Protein AF-A0A3R7SSQ8-F1 (afdb_monomer_lite)

pLDDT: mean 75.63, std 22.55, range [30.69, 97.75]

Secondary structure (DSSP, 8-state):
--PPPP-SS----TTTT-HHHHSS-TTS----SS--SSPPPHHHHHHHHHHHHT------PPPTTHHHHHHHHHHHHH-----HHHHHH-TT-HHHHHHHHHHHHHTTT----S--S----------

Structure (mmCIF, N/CA/C/O backbone):
data_AF-A0A3R7SSQ8-F1
#
_entry.id   AF-A0A3R7SSQ8-F1
#
loop_
_atom_site.group_PDB
_atom_site.id
_atom_site.type_symbol
_atom_site.label_atom_id
_atom_site.label_alt_id
_atom_site.label_comp_id
_atom_site.label_asym_id
_atom_site.label_entity_id
_atom_site.label_seq_id
_atom_site.pdbx_PDB_ins_code
_atom_site.Cartn_x
_atom_site.Cartn_y
_atom_site.Cartn_z
_atom_site.occupancy
_atom_site.B_iso_or_equiv
_atom_site.auth_seq_id
_atom_site.auth_comp_id
_atom_site.auth_asym_id
_atom_site.auth_atom_id
_atom_site.pdbx_PDB_model_num
ATOM 1 N N . MET A 1 1 ? -8.468 -19.232 4.818 1.00 41.66 1 MET A N 1
ATOM 2 C CA . MET A 1 1 ? -7.180 -19.838 4.415 1.00 41.66 1 MET A CA 1
ATOM 3 C C . MET A 1 1 ? -6.253 -18.708 4.002 1.00 41.66 1 MET A C 1
ATOM 5 O O . MET A 1 1 ? -6.623 -17.964 3.106 1.00 41.66 1 MET A O 1
ATOM 9 N N . SER A 1 2 ? -5.125 -18.509 4.691 1.00 54.25 2 SER A N 1
ATOM 10 C CA . SER A 1 2 ? -4.137 -17.501 4.279 1.00 54.25 2 SER A CA 1
ATOM 11 C C . SER A 1 2 ? -3.424 -18.030 3.042 1.00 54.25 2 SER A C 1
ATOM 13 O O . SER A 1 2 ? -2.690 -19.008 3.149 1.00 54.25 2 SER A O 1
ATOM 15 N N . GLN A 1 3 ? -3.670 -17.435 1.877 1.00 67.19 3 GLN A N 1
ATOM 16 C CA . GLN A 1 3 ? -2.853 -17.729 0.704 1.00 67.19 3 GLN A CA 1
ATOM 17 C C . GLN A 1 3 ? -1.447 -17.167 0.933 1.00 67.19 3 GLN A C 1
ATOM 19 O O . GLN A 1 3 ? -1.296 -16.036 1.399 1.00 67.19 3 GLN A O 1
ATOM 24 N N . THR A 1 4 ? -0.425 -17.972 0.660 1.00 76.50 4 THR A N 1
ATOM 25 C CA . THR A 1 4 ? 0.968 -17.521 0.689 1.00 76.50 4 THR A CA 1
ATOM 26 C C . THR A 1 4 ? 1.177 -16.530 -0.458 1.00 76.50 4 THR A C 1
ATOM 28 O O . THR A 1 4 ? 0.820 -16.868 -1.587 1.00 76.50 4 THR A O 1
ATOM 31 N N . PRO A 1 5 ? 1.720 -15.325 -0.211 1.00 78.56 5 PRO A N 1
ATOM 32 C CA . PRO A 1 5 ? 2.030 -14.398 -1.291 1.00 78.56 5 PRO A CA 1
ATOM 33 C C . PRO A 1 5 ? 3.132 -14.973 -2.187 1.00 78.56 5 PRO A C 1
ATOM 35 O O . PRO A 1 5 ? 4.117 -15.514 -1.681 1.00 78.56 5 PRO A O 1
ATOM 38 N N . ASP A 1 6 ? 2.970 -14.837 -3.501 1.00 84.50 6 ASP A N 1
ATOM 39 C CA . ASP A 1 6 ? 4.006 -15.180 -4.473 1.00 84.50 6 ASP A CA 1
ATOM 40 C C . ASP A 1 6 ? 4.889 -13.958 -4.753 1.00 84.50 6 ASP A C 1
ATOM 42 O O . ASP A 1 6 ? 4.414 -12.924 -5.226 1.00 84.50 6 ASP A O 1
ATOM 46 N N . PHE A 1 7 ? 6.176 -14.089 -4.435 1.00 89.31 7 PHE A N 1
ATOM 47 C CA . PHE A 1 7 ? 7.213 -13.084 -4.679 1.00 89.31 7 PHE A CA 1
ATOM 48 C C . PHE A 1 7 ? 8.228 -13.533 -5.744 1.00 89.31 7 PHE A C 1
ATOM 50 O O . PHE A 1 7 ? 9.201 -12.826 -5.995 1.00 89.31 7 PHE A O 1
ATOM 57 N N . GLY A 1 8 ? 8.064 -14.732 -6.315 1.00 89.12 8 GLY A N 1
ATOM 58 C CA . GLY A 1 8 ? 9.007 -15.319 -7.268 1.00 89.12 8 GLY A CA 1
ATOM 59 C C . GLY A 1 8 ? 8.693 -14.988 -8.723 1.00 89.12 8 GLY A C 1
ATOM 60 O O . GLY A 1 8 ? 9.590 -15.047 -9.561 1.00 89.12 8 GLY A O 1
ATOM 61 N N . GLU A 1 9 ? 7.444 -14.641 -9.029 1.00 89.00 9 GLU A N 1
ATOM 62 C CA . GLU A 1 9 ? 7.020 -14.285 -10.380 1.00 89.00 9 GLU A CA 1
ATOM 63 C C . GLU A 1 9 ? 7.367 -12.819 -10.709 1.00 89.00 9 GLU A C 1
ATOM 65 O O . GLU A 1 9 ? 6.851 -11.905 -10.057 1.00 89.00 9 GLU A O 1
ATOM 70 N N . PRO A 1 10 ? 8.204 -12.559 -11.733 1.00 88.88 10 PRO A N 1
ATOM 71 C CA . PRO A 1 10 ? 8.453 -11.202 -12.198 1.00 88.88 10 PRO A CA 1
ATOM 72 C C . PRO A 1 10 ? 7.186 -10.581 -12.792 1.00 88.88 10 PRO A C 1
ATOM 74 O O . PRO A 1 10 ? 6.508 -11.195 -13.615 1.00 88.88 10 PRO A O 1
ATOM 77 N N . VAL A 1 11 ? 6.902 -9.332 -12.425 1.00 91.25 11 VAL A N 1
ATOM 78 C CA . VAL A 1 11 ? 5.792 -8.556 -12.987 1.00 91.25 11 VAL A CA 1
ATOM 79 C C . VAL A 1 11 ? 6.352 -7.504 -13.939 1.00 91.25 11 VAL A C 1
ATOM 81 O O . VAL A 1 11 ? 7.098 -6.623 -13.515 1.00 91.25 11 VAL A O 1
ATOM 84 N N . ASP A 1 12 ? 5.977 -7.575 -15.219 1.00 90.31 12 ASP A N 1
ATOM 85 C CA . ASP A 1 12 ? 6.288 -6.506 -16.170 1.00 90.31 12 ASP A CA 1
ATOM 86 C C . ASP A 1 12 ? 5.429 -5.269 -15.866 1.00 90.31 12 ASP A C 1
ATOM 88 O O . ASP A 1 12 ? 4.201 -5.341 -15.776 1.00 90.31 12 ASP A O 1
ATOM 92 N N . ARG A 1 13 ? 6.097 -4.131 -15.674 1.00 92.12 13 ARG A N 1
ATOM 93 C CA . ARG A 1 13 ? 5.492 -2.835 -15.342 1.00 92.12 13 ARG A CA 1
ATOM 94 C C . ARG A 1 13 ? 5.764 -1.773 -16.415 1.00 92.12 13 ARG A C 1
ATOM 96 O O . ARG A 1 13 ? 5.462 -0.595 -16.205 1.00 92.12 13 ARG A O 1
ATOM 103 N N . HIS A 1 14 ? 6.318 -2.152 -17.567 1.00 89.00 14 HIS A N 1
ATOM 104 C CA . HIS A 1 14 ? 6.475 -1.239 -18.694 1.00 89.00 14 HIS A CA 1
ATOM 105 C C . HIS A 1 14 ? 5.111 -0.878 -19.301 1.00 89.00 14 HIS A C 1
ATOM 107 O O . HIS A 1 14 ? 4.208 -1.702 -19.409 1.00 89.00 14 HIS A O 1
ATOM 113 N N . GLY A 1 15 ? 4.934 0.391 -19.678 1.00 86.50 15 GLY A N 1
ATOM 114 C CA . GLY A 1 15 ? 3.686 0.863 -20.292 1.00 86.50 15 GLY A CA 1
ATOM 115 C C . GLY A 1 15 ? 2.494 1.005 -19.332 1.00 86.50 15 GLY A C 1
ATOM 116 O O . GLY A 1 15 ? 1.450 1.495 -19.746 1.00 86.50 15 GLY A O 1
ATOM 117 N N . THR A 1 16 ? 2.638 0.685 -18.040 1.00 89.31 16 THR A N 1
ATOM 118 C CA . THR A 1 16 ? 1.554 0.808 -17.042 1.00 89.31 16 THR A CA 1
ATOM 119 C C . THR A 1 16 ? 1.423 2.217 -16.444 1.00 89.31 16 THR A C 1
ATOM 121 O O . THR A 1 16 ? 0.769 2.397 -15.420 1.00 89.31 16 THR A O 1
ATOM 124 N N . GLY A 1 17 ? 2.126 3.210 -16.996 1.00 89.62 17 GLY A N 1
ATOM 125 C CA . GLY A 1 17 ? 2.263 4.539 -16.383 1.00 89.62 17 GLY A CA 1
ATOM 126 C C . GLY A 1 17 ? 3.208 4.602 -15.169 1.00 89.62 17 GLY A C 1
ATOM 127 O O . GLY A 1 17 ? 3.249 5.622 -14.491 1.00 89.62 17 GLY A O 1
ATOM 128 N N . SER A 1 18 ? 3.990 3.551 -14.889 1.00 91.56 18 SER A N 1
ATOM 129 C CA . SER A 1 18 ? 4.925 3.514 -13.754 1.00 91.56 18 SER A CA 1
ATOM 130 C C . SER A 1 18 ? 6.102 4.483 -13.922 1.00 91.56 18 SER A C 1
ATOM 132 O O . SER A 1 18 ? 6.942 4.300 -14.803 1.00 91.56 18 SER A O 1
ATOM 134 N N . SER A 1 19 ? 6.235 5.476 -13.034 1.00 92.62 19 SER A N 1
ATOM 135 C CA . SER A 1 19 ? 7.392 6.386 -13.037 1.00 92.62 19 SER A CA 1
ATOM 136 C C . SER A 1 19 ? 8.715 5.639 -12.873 1.00 92.62 19 SER A C 1
ATOM 138 O O . SER A 1 19 ? 9.683 5.970 -13.555 1.00 92.62 19 SER A O 1
ATOM 140 N N . LYS A 1 20 ? 8.745 4.599 -12.027 1.00 92.81 20 LYS A N 1
ATOM 141 C CA . LYS A 1 20 ? 9.931 3.768 -11.778 1.00 92.81 20 LYS A CA 1
ATOM 142 C C . LYS A 1 20 ? 10.478 3.149 -13.066 1.00 92.81 20 LYS A C 1
ATOM 144 O O . LYS A 1 20 ? 11.683 3.227 -13.295 1.00 92.81 20 LYS A O 1
ATOM 149 N N . PHE A 1 21 ? 9.597 2.604 -13.910 1.00 92.00 21 PHE A N 1
ATOM 150 C CA . PHE A 1 21 ? 9.960 1.881 -15.138 1.00 92.00 21 PHE A CA 1
ATOM 151 C C . PHE A 1 21 ? 10.010 2.765 -16.391 1.00 92.00 21 PHE A C 1
ATOM 153 O O . PHE A 1 21 ? 10.665 2.393 -17.359 1.00 92.00 21 PHE A O 1
ATOM 160 N N . ASN A 1 22 ? 9.353 3.931 -16.385 1.00 90.44 22 ASN A N 1
ATOM 161 C CA . ASN A 1 22 ? 9.242 4.790 -17.570 1.00 90.44 22 ASN A CA 1
ATOM 162 C C . ASN A 1 22 ? 10.256 5.947 -17.611 1.00 90.44 22 ASN A C 1
ATOM 164 O O . ASN A 1 22 ? 10.351 6.621 -18.634 1.00 90.44 22 ASN A O 1
ATOM 168 N N . LYS A 1 23 ? 10.992 6.226 -16.523 1.00 89.19 23 LYS A N 1
ATOM 169 C CA . LYS A 1 23 ? 11.930 7.366 -16.469 1.00 89.19 23 LYS A CA 1
ATOM 170 C C . LYS A 1 23 ? 13.179 7.170 -17.334 1.00 89.19 23 LYS A C 1
ATOM 172 O O . LYS A 1 23 ? 13.680 8.137 -17.902 1.00 89.19 23 LYS A O 1
ATOM 177 N N . TYR A 1 24 ? 13.694 5.947 -17.402 1.00 90.75 24 TYR A N 1
ATOM 178 C CA . TYR A 1 24 ? 14.940 5.621 -18.096 1.00 90.75 24 TYR A CA 1
ATOM 179 C C . TYR A 1 24 ? 14.691 4.614 -19.227 1.00 90.75 24 TYR A C 1
ATOM 181 O O . TYR A 1 24 ? 13.669 3.925 -19.210 1.00 90.75 24 TYR A O 1
ATOM 189 N N . PRO A 1 25 ? 15.602 4.510 -20.215 1.00 89.88 25 PRO A N 1
ATOM 190 C CA . PRO A 1 25 ? 15.509 3.497 -21.264 1.00 89.88 25 PRO A CA 1
ATOM 191 C C . PRO A 1 25 ? 15.424 2.077 -20.692 1.00 89.88 25 PRO A C 1
ATOM 193 O O . PRO A 1 25 ? 15.969 1.804 -19.625 1.00 89.88 25 PRO A O 1
ATOM 196 N N . SER A 1 26 ? 14.824 1.148 -21.440 1.00 86.12 26 SER A N 1
ATOM 197 C CA . SER A 1 26 ? 14.625 -0.252 -21.020 1.00 86.12 26 SER A CA 1
ATOM 198 C C . SER A 1 26 ? 15.917 -1.040 -20.766 1.00 86.12 26 SER A C 1
ATOM 200 O O . SER A 1 26 ? 15.872 -2.144 -20.234 1.00 86.12 26 SER A O 1
ATOM 202 N N . SER A 1 27 ? 17.076 -0.491 -21.139 1.00 90.62 27 SER A N 1
ATOM 203 C CA . SER A 1 27 ? 18.389 -1.042 -20.795 1.00 90.62 27 SER A CA 1
ATOM 204 C C . SER A 1 27 ? 18.787 -0.806 -19.333 1.00 90.62 27 SER A C 1
ATOM 206 O O . SER A 1 27 ? 19.757 -1.401 -18.868 1.00 90.62 27 SER A O 1
ATOM 208 N N . VAL A 1 28 ? 18.076 0.064 -18.610 1.00 92.44 28 VAL A N 1
ATOM 209 C CA . VAL A 1 28 ? 18.334 0.393 -17.205 1.00 92.44 28 VAL A CA 1
ATOM 210 C C . VAL A 1 28 ? 17.429 -0.437 -16.302 1.00 92.44 28 VAL A C 1
ATOM 212 O O . VAL A 1 28 ? 16.215 -0.456 -16.480 1.00 92.44 28 VAL A O 1
ATOM 215 N N . ILE A 1 29 ? 18.013 -1.072 -15.283 1.00 92.00 29 ILE A N 1
ATOM 216 C CA . ILE A 1 29 ? 17.255 -1.775 -14.241 1.00 92.00 29 ILE A CA 1
ATOM 217 C C . ILE A 1 29 ? 16.756 -0.741 -13.214 1.00 92.00 29 ILE A C 1
ATOM 219 O O . ILE A 1 29 ? 17.578 -0.070 -12.581 1.00 92.00 29 ILE A O 1
ATOM 223 N N . PRO A 1 30 ? 15.435 -0.577 -13.021 1.00 90.69 30 PRO A N 1
ATOM 224 C CA . PRO A 1 30 ? 14.907 0.502 -12.199 1.00 90.69 30 PRO A CA 1
ATOM 225 C C . PRO A 1 30 ? 14.852 0.124 -10.710 1.00 90.69 30 PRO A C 1
ATOM 227 O O . PRO A 1 30 ? 13.945 -0.568 -10.263 1.00 90.69 30 PRO A O 1
ATOM 230 N N . LEU A 1 31 ? 15.804 0.633 -9.920 1.00 92.50 31 LEU A N 1
ATOM 231 C CA . LEU A 1 31 ? 15.952 0.327 -8.482 1.00 92.50 31 LEU A CA 1
ATOM 232 C C . LEU A 1 31 ? 15.834 1.563 -7.563 1.00 92.50 31 LEU A C 1
ATOM 234 O O . LEU A 1 31 ? 16.316 1.545 -6.436 1.00 92.50 31 LEU A O 1
ATOM 238 N N . TRP A 1 32 ? 15.251 2.662 -8.053 1.00 90.50 32 TRP A N 1
ATOM 239 C CA . TRP A 1 32 ? 15.394 3.993 -7.438 1.00 90.50 32 TRP A CA 1
ATOM 240 C C . TRP A 1 32 ? 14.138 4.532 -6.735 1.00 90.50 32 TRP A C 1
ATOM 242 O O . TRP A 1 32 ? 14.257 5.380 -5.855 1.00 90.50 32 TRP A O 1
ATOM 252 N N . VAL A 1 33 ? 12.940 4.064 -7.100 1.00 93.44 33 VAL A N 1
ATOM 253 C CA . VAL A 1 33 ? 11.695 4.437 -6.404 1.00 93.44 33 VAL A CA 1
ATOM 254 C C . VAL A 1 33 ? 11.411 3.417 -5.312 1.00 93.44 33 VAL A C 1
ATOM 256 O O . VAL A 1 33 ? 11.465 2.215 -5.571 1.00 93.44 33 VAL A O 1
ATOM 259 N N . ALA A 1 34 ? 11.045 3.894 -4.120 1.00 92.25 34 ALA A N 1
ATOM 260 C CA . ALA A 1 34 ? 10.611 3.075 -2.989 1.00 92.25 34 ALA A CA 1
ATOM 261 C C . ALA A 1 34 ? 9.175 2.526 -3.166 1.00 92.25 34 ALA A C 1
ATOM 263 O O . ALA A 1 34 ? 8.325 2.674 -2.292 1.00 92.25 34 ALA A O 1
ATOM 264 N N . ASP A 1 35 ? 8.906 1.899 -4.311 1.00 91.25 35 ASP A N 1
ATOM 265 C CA . ASP A 1 35 ? 7.748 1.034 -4.540 1.00 91.25 35 ASP A CA 1
ATOM 266 C C . ASP A 1 35 ? 8.216 -0.417 -4.777 1.00 91.25 35 ASP A C 1
ATOM 268 O O . ASP A 1 35 ? 9.417 -0.693 -4.885 1.00 91.25 35 ASP A O 1
ATOM 272 N N . MET A 1 36 ? 7.278 -1.363 -4.832 1.00 92.06 36 MET A N 1
ATOM 273 C CA . MET A 1 36 ? 7.583 -2.792 -4.959 1.00 92.06 36 MET A CA 1
ATOM 274 C C . MET A 1 36 ? 7.202 -3.346 -6.334 1.00 92.06 36 MET A C 1
ATOM 276 O O . MET A 1 36 ? 6.220 -2.916 -6.936 1.00 92.06 36 MET A O 1
ATOM 280 N N . ASP A 1 37 ? 7.940 -4.364 -6.786 1.00 92.62 37 ASP A N 1
ATOM 281 C CA . ASP A 1 37 ? 7.707 -5.073 -8.055 1.00 92.62 37 ASP A CA 1
ATOM 282 C C . ASP A 1 37 ? 6.989 -6.414 -7.835 1.00 92.62 37 ASP A C 1
ATOM 284 O O . ASP A 1 37 ? 7.292 -7.421 -8.467 1.00 92.62 37 ASP A O 1
ATOM 288 N N . PHE A 1 38 ? 6.030 -6.416 -6.907 1.00 92.50 38 PHE A N 1
ATOM 289 C CA . PHE A 1 38 ? 5.218 -7.575 -6.542 1.00 92.50 38 PHE A CA 1
ATOM 290 C C . PHE A 1 38 ? 3.735 -7.260 -6.699 1.00 92.50 38 PHE A C 1
ATOM 292 O O . PHE A 1 38 ? 3.311 -6.105 -6.599 1.00 92.50 38 PHE A O 1
ATOM 299 N N . ARG A 1 39 ? 2.923 -8.302 -6.894 1.00 91.44 39 ARG A N 1
ATOM 300 C CA . ARG A 1 39 ? 1.467 -8.150 -6.853 1.00 91.44 39 ARG A CA 1
ATOM 301 C C . ARG A 1 39 ? 1.017 -7.748 -5.448 1.00 91.44 39 ARG A C 1
ATOM 303 O O . ARG A 1 39 ? 1.582 -8.184 -4.445 1.00 91.44 39 A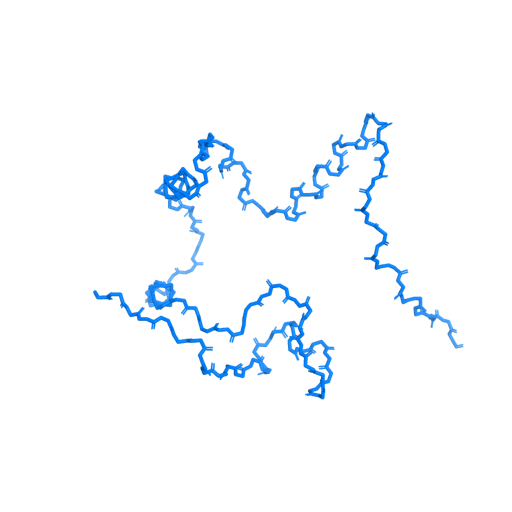RG A O 1
ATOM 310 N N . ILE A 1 40 ? -0.030 -6.928 -5.383 1.00 91.81 40 ILE A N 1
ATOM 311 C CA . ILE A 1 40 ? -0.679 -6.572 -4.118 1.00 91.81 40 ILE A CA 1
ATOM 312 C C . ILE A 1 40 ? -1.265 -7.815 -3.438 1.00 91.81 40 ILE A C 1
ATOM 314 O O . ILE A 1 40 ? -1.561 -8.820 -4.086 1.00 91.81 40 ILE A O 1
ATOM 318 N N . ALA A 1 41 ? -1.469 -7.745 -2.123 1.00 91.19 41 ALA A N 1
ATOM 319 C CA . ALA A 1 41 ? -2.051 -8.857 -1.382 1.00 91.19 41 ALA A CA 1
ATOM 320 C C . ALA A 1 41 ? -3.476 -9.180 -1.894 1.00 91.19 41 ALA A C 1
ATOM 322 O O . ALA A 1 41 ? -4.259 -8.246 -2.095 1.00 91.19 41 ALA A O 1
ATOM 323 N N . PRO A 1 42 ? -3.863 -10.467 -2.032 1.00 91.69 42 PRO A N 1
ATOM 324 C CA . PRO A 1 42 ? -5.182 -10.849 -2.547 1.00 91.69 42 PRO A CA 1
ATOM 325 C C . PRO A 1 42 ? -6.380 -10.182 -1.847 1.00 91.69 42 PRO A C 1
ATOM 327 O O . PRO A 1 42 ? -7.298 -9.765 -2.549 1.00 91.69 42 PRO A O 1
ATOM 330 N N . PRO A 1 43 ? -6.386 -9.984 -0.508 1.00 92.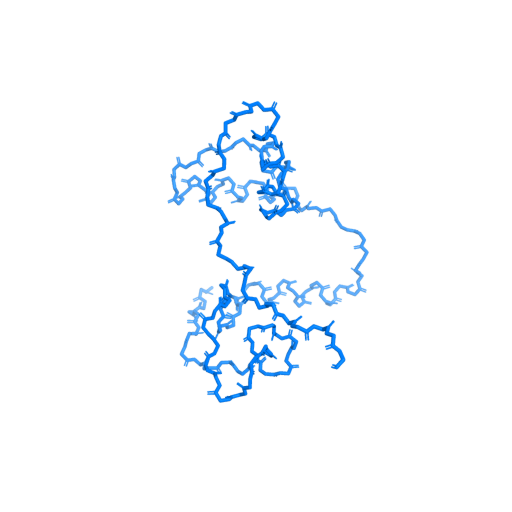12 43 PRO A N 1
ATOM 331 C CA . PRO A 1 43 ? -7.475 -9.259 0.151 1.00 92.12 43 PRO A CA 1
ATOM 332 C C . PRO A 1 43 ? -7.617 -7.805 -0.319 1.00 92.12 43 PRO A C 1
ATOM 334 O O . PRO A 1 43 ? -8.728 -7.299 -0.404 1.00 92.12 43 PRO A O 1
ATOM 337 N N . ILE A 1 44 ? -6.504 -7.141 -0.655 1.00 93.00 44 ILE A N 1
ATOM 338 C CA . ILE A 1 44 ? -6.516 -5.766 -1.172 1.00 93.00 44 ILE A CA 1
ATOM 339 C C . ILE A 1 44 ? -7.075 -5.761 -2.596 1.00 93.00 44 ILE A C 1
ATOM 341 O O . ILE A 1 44 ? -7.931 -4.942 -2.911 1.00 93.00 44 ILE A O 1
ATOM 345 N N . ALA A 1 45 ? -6.631 -6.700 -3.440 1.00 92.94 45 ALA A N 1
ATOM 346 C CA . ALA A 1 45 ? -7.149 -6.838 -4.801 1.00 92.94 45 ALA A CA 1
ATOM 347 C C . ALA A 1 45 ? -8.667 -7.064 -4.808 1.00 92.94 45 ALA A C 1
ATOM 349 O O . ALA A 1 45 ? -9.372 -6.407 -5.568 1.00 92.94 45 ALA A O 1
ATOM 350 N N . GLN A 1 46 ? -9.170 -7.933 -3.925 1.00 94.44 46 GLN A N 1
ATOM 351 C CA . GLN A 1 46 ? -10.601 -8.212 -3.821 1.00 94.44 46 GLN A CA 1
ATOM 352 C C . GLN A 1 46 ? -11.409 -6.955 -3.481 1.00 94.44 46 GLN A C 1
ATOM 354 O O . GLN A 1 46 ? -12.352 -6.638 -4.191 1.00 94.44 46 GLN A O 1
ATOM 359 N N . VAL A 1 47 ? -11.001 -6.196 -2.459 1.00 94.31 47 VAL A N 1
ATOM 360 C CA . VAL A 1 47 ? -11.712 -4.968 -2.061 1.00 94.31 47 VAL A CA 1
ATOM 361 C C . VAL A 1 47 ? -11.708 -3.923 -3.183 1.00 94.31 47 VAL A C 1
ATOM 363 O O . VAL A 1 47 ? -12.696 -3.216 -3.376 1.00 94.31 47 VAL A O 1
ATOM 366 N N . LEU A 1 48 ? -10.619 -3.830 -3.955 1.00 95.19 48 LEU A N 1
ATOM 367 C CA . LEU A 1 48 ? -10.565 -2.947 -5.122 1.00 95.19 48 LEU A CA 1
ATOM 368 C C . LEU A 1 48 ? -11.521 -3.404 -6.231 1.00 95.19 48 LEU A C 1
ATOM 370 O O . LEU A 1 48 ? -12.196 -2.560 -6.816 1.00 95.19 48 LEU A O 1
ATOM 374 N N . HIS A 1 49 ? -11.612 -4.710 -6.497 1.00 97.19 49 HIS A N 1
ATOM 375 C CA . HIS A 1 49 ? -12.589 -5.257 -7.440 1.00 97.19 49 HIS A CA 1
ATOM 376 C C . HIS A 1 49 ? -14.024 -4.985 -6.985 1.00 97.19 49 HIS A C 1
ATOM 378 O O . HIS A 1 49 ? -14.791 -4.413 -7.753 1.00 97.19 49 HIS A O 1
ATOM 384 N N . ASP A 1 50 ? -14.347 -5.260 -5.721 1.00 95.75 50 ASP A N 1
ATOM 385 C CA . ASP A 1 50 ? -15.673 -4.992 -5.155 1.00 95.75 50 ASP A CA 1
ATOM 386 C C . ASP A 1 50 ? -16.039 -3.500 -5.272 1.00 95.75 50 ASP A C 1
ATOM 388 O O . ASP A 1 50 ? -17.179 -3.135 -5.574 1.00 95.75 50 ASP A O 1
ATOM 392 N N . ARG A 1 51 ? -15.057 -2.604 -5.080 1.00 93.06 51 ARG A N 1
ATOM 393 C CA . ARG A 1 51 ? -15.251 -1.159 -5.249 1.00 93.06 51 ARG A CA 1
ATOM 394 C C . ARG A 1 51 ? -15.483 -0.766 -6.707 1.00 93.06 51 ARG A C 1
ATOM 396 O O . ARG A 1 51 ? -16.266 0.151 -6.950 1.00 93.06 51 ARG A O 1
ATOM 403 N N . VAL A 1 52 ? -14.819 -1.423 -7.656 1.00 96.19 52 VAL A N 1
ATOM 404 C CA . VAL A 1 52 ? -15.066 -1.214 -9.089 1.00 96.19 52 VAL A CA 1
ATOM 405 C C . VAL A 1 52 ? -16.470 -1.685 -9.462 1.00 96.19 52 VAL A C 1
ATOM 407 O O . VAL A 1 52 ? -17.208 -0.938 -10.105 1.00 96.19 52 VAL A O 1
ATOM 410 N N . ASP A 1 53 ? -16.861 -2.865 -8.988 1.00 97.44 53 ASP A N 1
ATOM 411 C CA . ASP A 1 53 ? -18.164 -3.477 -9.258 1.00 97.44 53 ASP A CA 1
ATOM 412 C C . ASP A 1 53 ? -19.329 -2.660 -8.682 1.00 97.44 53 ASP A C 1
ATOM 414 O O . ASP A 1 53 ? -20.421 -2.641 -9.249 1.00 97.44 53 ASP A O 1
ATOM 418 N N . HIS A 1 54 ? -19.096 -1.916 -7.596 1.00 96.38 54 HIS A N 1
ATOM 419 C CA . HIS A 1 54 ? -20.076 -0.979 -7.047 1.00 96.38 54 HIS A CA 1
ATOM 420 C C . HIS A 1 54 ? -20.49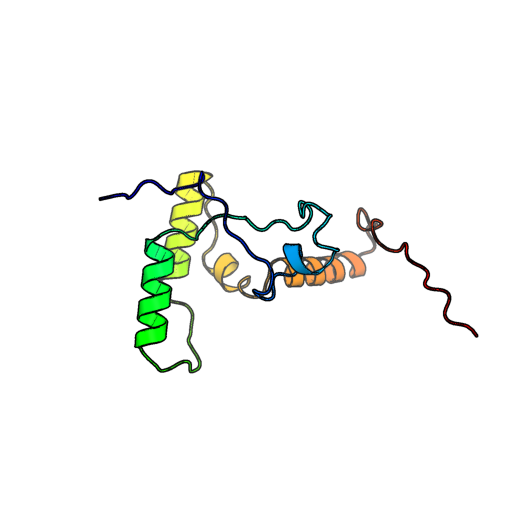8 0.119 -8.048 1.00 96.38 54 HIS A C 1
ATOM 422 O O . HIS A 1 54 ? -21.616 0.626 -7.967 1.00 96.38 54 HIS A O 1
ATOM 428 N N . GLY A 1 55 ? -19.625 0.518 -8.982 1.00 94.69 55 GLY A N 1
ATOM 429 C CA . GLY A 1 55 ? -19.963 1.407 -10.103 1.00 94.69 55 GLY A CA 1
ATOM 430 C C . GLY A 1 55 ? -20.208 2.889 -9.770 1.00 94.69 55 GLY A C 1
ATOM 431 O O . GLY A 1 55 ? -20.432 3.682 -10.685 1.00 94.69 55 GLY A O 1
ATOM 432 N N . VAL A 1 56 ? -20.141 3.295 -8.495 1.00 94.38 56 VAL A N 1
ATOM 433 C CA . VAL A 1 56 ? -20.302 4.693 -8.047 1.00 94.38 56 VAL A CA 1
ATOM 434 C C . VAL A 1 56 ? -19.042 5.181 -7.328 1.00 94.38 56 VAL A C 1
ATOM 436 O O . VAL A 1 56 ? -18.715 4.723 -6.234 1.00 94.38 56 VAL A O 1
ATOM 439 N N . PHE A 1 57 ? -18.364 6.170 -7.916 1.00 92.31 57 PHE A N 1
ATOM 440 C CA . PHE A 1 57 ? -17.080 6.714 -7.440 1.00 92.31 57 PHE A CA 1
ATOM 441 C C . PHE A 1 57 ? -17.183 8.168 -6.951 1.00 92.31 57 PHE A C 1
ATOM 443 O O . PHE A 1 57 ? -16.283 8.973 -7.176 1.00 92.31 57 PHE A O 1
ATOM 450 N N . GLY A 1 58 ? -18.309 8.524 -6.327 1.00 90.12 58 GLY A N 1
ATOM 451 C CA . GLY A 1 58 ? -18.502 9.844 -5.721 1.00 90.12 58 GLY A CA 1
ATOM 452 C C . GLY A 1 58 ? -17.620 10.083 -4.489 1.00 90.12 58 GLY A C 1
ATOM 453 O O . GLY A 1 58 ? -16.820 9.228 -4.105 1.00 90.12 58 GLY A O 1
ATOM 454 N N . TYR A 1 59 ? -17.801 11.245 -3.858 1.00 88.19 59 TYR A N 1
ATOM 455 C CA . TYR A 1 59 ? -17.135 11.591 -2.601 1.00 88.19 59 TYR A CA 1
ATOM 456 C C . TYR A 1 59 ? -17.409 10.532 -1.528 1.00 88.19 59 TYR A C 1
ATOM 458 O O . TYR A 1 59 ? -18.553 10.114 -1.345 1.00 88.19 59 TYR A O 1
ATOM 466 N N . GLY A 1 60 ? -16.352 10.094 -0.851 1.00 80.38 60 GLY A N 1
ATOM 467 C CA . GLY A 1 60 ? -16.422 9.138 0.243 1.00 80.38 60 GLY A CA 1
ATOM 468 C C . GLY A 1 60 ? -15.607 9.639 1.422 1.00 80.38 60 GLY A C 1
ATOM 469 O O . GLY A 1 60 ? -14.534 10.212 1.231 1.00 80.38 60 GLY A O 1
ATOM 470 N N . ASP A 1 61 ? -16.132 9.402 2.616 1.00 83.38 61 ASP A N 1
ATOM 471 C CA . ASP A 1 61 ? -15.431 9.654 3.866 1.00 83.38 61 ASP A CA 1
ATOM 472 C C . ASP A 1 61 ? -14.614 8.415 4.275 1.00 83.38 61 ASP A C 1
ATOM 474 O O . ASP A 1 61 ? -14.918 7.295 3.839 1.00 83.38 61 ASP A O 1
ATOM 478 N N . PRO A 1 62 ? -13.556 8.581 5.088 1.00 79.12 62 PRO A N 1
ATOM 479 C CA . PRO A 1 62 ? -12.844 7.456 5.678 1.00 79.12 62 PRO A CA 1
ATOM 480 C C . PRO A 1 62 ? -13.795 6.554 6.471 1.00 79.12 62 PRO A C 1
ATOM 482 O O . PRO A 1 62 ? -14.734 7.033 7.100 1.00 79.12 62 PRO A O 1
ATOM 485 N N . ALA A 1 63 ? -13.529 5.248 6.478 1.00 83.00 63 ALA A N 1
ATOM 486 C CA . ALA A 1 63 ? -14.266 4.336 7.345 1.00 83.00 63 ALA A CA 1
ATOM 487 C C . ALA A 1 63 ? -13.978 4.666 8.817 1.00 83.00 63 ALA A C 1
ATOM 489 O O . ALA A 1 63 ? -12.812 4.806 9.191 1.00 83.00 63 ALA A O 1
ATOM 490 N N . ASP A 1 64 ? -15.019 4.720 9.650 1.00 79.06 64 ASP A N 1
ATOM 491 C CA . ASP A 1 64 ? -14.893 5.034 11.082 1.00 79.06 64 ASP A CA 1
ATOM 492 C C . ASP A 1 64 ? -13.901 4.098 11.799 1.00 79.06 64 ASP A C 1
ATOM 494 O O . ASP A 1 64 ? -13.113 4.525 12.639 1.00 79.06 64 ASP A O 1
ATOM 498 N N . GLU A 1 65 ? -13.875 2.827 11.392 1.00 89.94 65 GLU A N 1
ATOM 499 C CA . GLU A 1 65 ? -13.037 1.762 11.963 1.00 89.94 65 GLU A CA 1
ATOM 500 C C . GLU A 1 65 ? -11.542 1.892 11.620 1.00 89.94 65 GLU A C 1
ATOM 502 O O . GLU A 1 65 ? -10.698 1.183 12.174 1.00 89.94 65 GLU A O 1
ATOM 507 N N . LEU A 1 66 ? -11.178 2.765 10.677 1.00 89.12 66 LEU A N 1
ATOM 508 C CA . LEU A 1 66 ? -9.810 2.855 10.173 1.00 89.12 66 LEU A CA 1
ATOM 509 C C . LEU A 1 66 ? -8.818 3.296 11.262 1.00 89.12 66 LEU A C 1
ATOM 511 O O . LEU A 1 66 ? -7.698 2.781 11.317 1.00 89.12 66 LEU A O 1
ATOM 515 N N . VAL A 1 67 ? -9.237 4.209 12.142 1.00 90.38 67 VAL A N 1
ATOM 516 C CA . VAL A 1 67 ? -8.416 4.687 13.266 1.00 90.38 67 VAL A CA 1
ATOM 517 C C . VAL A 1 67 ? -8.112 3.541 14.230 1.00 90.38 67 VAL A C 1
ATOM 519 O O . VAL A 1 67 ? -6.945 3.306 14.557 1.00 90.38 67 VAL A O 1
ATOM 522 N N . ASP A 1 68 ? -9.130 2.759 14.590 1.00 92.88 68 ASP A N 1
ATOM 523 C CA . ASP A 1 68 ? -8.998 1.621 15.503 1.00 92.88 68 ASP A CA 1
ATOM 524 C C . ASP A 1 68 ? -8.042 0.558 14.941 1.00 92.88 68 ASP A C 1
ATOM 526 O O . ASP A 1 68 ? -7.190 0.017 15.655 1.00 92.88 68 ASP A O 1
ATOM 530 N N . VAL A 1 69 ? -8.125 0.282 13.633 1.00 94.50 69 VAL A N 1
ATOM 531 C CA . VAL A 1 69 ? -7.230 -0.664 12.948 1.00 94.50 69 VAL A CA 1
ATOM 532 C C . VAL A 1 69 ? -5.775 -0.191 12.992 1.00 94.50 69 VAL A C 1
ATOM 534 O O . VAL A 1 69 ? -4.870 -1.008 13.211 1.00 94.50 69 VAL A O 1
ATOM 537 N N . ILE A 1 70 ? -5.527 1.107 12.796 1.00 92.81 70 ILE A N 1
ATOM 538 C CA . ILE A 1 70 ? -4.179 1.684 12.858 1.00 92.81 70 ILE A CA 1
ATOM 539 C C . ILE A 1 70 ? -3.632 1.601 14.281 1.00 92.81 70 ILE A C 1
ATOM 541 O O . ILE A 1 70 ? -2.544 1.048 14.463 1.00 92.81 70 ILE A O 1
ATOM 545 N N . GLN A 1 71 ? -4.387 2.057 15.284 1.00 94.50 71 GLN A N 1
ATOM 546 C CA . GLN A 1 71 ? -3.968 1.989 16.687 1.00 94.50 71 GLN A CA 1
ATOM 547 C C . GLN A 1 71 ? -3.644 0.554 17.103 1.00 94.50 71 GLN A C 1
ATOM 549 O O . GLN A 1 71 ? -2.556 0.279 17.612 1.00 94.50 71 GLN A O 1
ATOM 554 N N . ALA A 1 72 ? -4.540 -0.392 16.807 1.00 96.19 72 ALA A N 1
ATOM 555 C CA . ALA A 1 72 ? -4.334 -1.798 17.133 1.00 96.19 72 ALA A CA 1
ATOM 556 C C . ALA A 1 72 ? -3.074 -2.365 16.462 1.00 96.19 72 ALA A C 1
ATOM 558 O O . ALA A 1 72 ? -2.350 -3.173 17.054 1.00 96.19 72 ALA A O 1
ATOM 559 N N . ARG A 1 73 ? -2.778 -1.948 15.224 1.00 95.94 73 ARG A N 1
ATOM 560 C CA . ARG A 1 73 ? -1.575 -2.377 14.507 1.00 95.94 73 ARG A CA 1
ATOM 561 C C . ARG A 1 73 ? -0.306 -1.794 15.122 1.00 95.94 73 ARG A C 1
ATOM 563 O O . ARG A 1 73 ? 0.656 -2.548 15.281 1.00 95.94 73 ARG A O 1
ATOM 570 N N . LEU A 1 74 ? -0.295 -0.498 15.429 1.00 96.50 74 LEU A N 1
ATOM 571 C CA . LEU A 1 74 ? 0.855 0.182 16.025 1.00 96.50 74 LEU A CA 1
ATOM 572 C C . LEU A 1 74 ? 1.165 -0.389 17.408 1.00 96.50 74 LEU A C 1
ATOM 574 O O . LEU A 1 74 ? 2.295 -0.815 17.648 1.00 96.50 74 LEU A O 1
ATOM 578 N N . GLN A 1 75 ? 0.139 -0.555 18.243 1.00 97.44 75 GLN A N 1
ATOM 579 C CA . GLN A 1 75 ? 0.262 -1.184 19.552 1.00 97.44 75 GLN A CA 1
ATOM 580 C C . GLN A 1 75 ? 0.810 -2.612 19.435 1.00 97.44 75 GLN A C 1
ATOM 582 O O . GLN A 1 75 ? 1.777 -2.980 20.093 1.00 97.44 75 GLN A O 1
ATOM 587 N N . LYS A 1 76 ? 0.247 -3.436 18.545 1.00 97.75 76 LYS A N 1
ATOM 588 C CA . LYS A 1 76 ? 0.669 -4.837 18.399 1.00 97.75 76 LYS A CA 1
ATOM 589 C C . LYS A 1 76 ? 2.101 -4.998 17.883 1.00 97.75 76 LYS A C 1
ATOM 591 O O . LYS A 1 76 ? 2.758 -5.981 18.221 1.00 97.75 76 LYS A O 1
ATOM 596 N N . ARG A 1 77 ? 2.548 -4.127 16.975 1.00 97.31 77 ARG A N 1
ATOM 597 C CA . ARG A 1 77 ? 3.840 -4.283 16.281 1.00 97.31 77 ARG A CA 1
ATOM 598 C C . ARG A 1 77 ? 4.981 -3.545 16.958 1.00 97.31 77 ARG A C 1
ATOM 600 O O . ARG A 1 77 ? 6.117 -3.994 16.840 1.00 97.31 77 ARG A O 1
ATOM 607 N N . TYR A 1 78 ? 4.671 -2.432 17.605 1.00 97.12 78 TYR A N 1
ATOM 608 C CA . TYR A 1 78 ? 5.662 -1.482 18.094 1.00 97.12 78 TYR A CA 1
ATOM 609 C C . TYR A 1 78 ? 5.435 -1.083 19.554 1.00 97.12 78 TYR A C 1
ATOM 611 O O . TYR A 1 78 ? 6.202 -0.271 20.053 1.00 97.12 78 TYR A O 1
ATOM 619 N N . ASP A 1 79 ? 4.413 -1.634 20.226 1.00 96.31 79 ASP A N 1
ATOM 620 C CA . ASP A 1 79 ? 4.001 -1.235 21.583 1.00 96.31 79 ASP A CA 1
ATOM 621 C C . ASP A 1 79 ? 3.712 0.272 21.691 1.00 96.31 79 ASP A C 1
ATOM 623 O O . ASP A 1 79 ? 3.934 0.912 22.716 1.00 96.31 79 ASP A O 1
ATOM 627 N N . TRP A 1 80 ? 3.253 0.857 20.582 1.00 96.50 80 TRP A N 1
ATOM 628 C CA . TRP A 1 80 ? 3.037 2.289 20.468 1.00 96.50 80 TRP A CA 1
ATOM 629 C C . TRP A 1 80 ? 1.551 2.629 20.577 1.00 96.50 80 TRP A C 1
ATOM 631 O O . TRP A 1 80 ? 0.760 2.294 19.691 1.00 96.50 80 TRP A O 1
ATOM 641 N N . SER A 1 81 ? 1.204 3.332 21.657 1.00 95.06 81 SER A N 1
ATOM 642 C CA . SER A 1 81 ? -0.109 3.941 21.870 1.00 95.06 81 SER A CA 1
ATOM 643 C C . SER A 1 81 ? -0.120 5.365 21.310 1.00 95.06 81 SER A C 1
ATOM 645 O O . SER A 1 81 ? 0.642 6.212 21.775 1.00 95.06 81 SER A O 1
ATOM 647 N N . VAL A 1 82 ? -0.989 5.617 20.331 1.00 90.25 82 VAL A N 1
ATOM 648 C CA . VAL A 1 82 ? -1.151 6.906 19.626 1.00 90.25 82 VAL A CA 1
ATOM 649 C C . VAL A 1 82 ? -2.541 7.467 19.899 1.00 90.25 82 VAL A C 1
ATOM 651 O O . VAL A 1 82 ? -3.487 6.687 20.022 1.00 90.25 82 VAL A O 1
ATOM 654 N N . ASP A 1 83 ? -2.679 8.789 19.984 1.00 89.19 83 ASP A N 1
ATOM 655 C CA . ASP A 1 83 ? -3.979 9.447 20.132 1.00 89.19 83 ASP A CA 1
ATOM 656 C C . ASP A 1 83 ? -4.810 9.326 18.828 1.00 89.19 83 ASP A C 1
ATOM 658 O O . ASP A 1 83 ? -4.289 9.593 17.740 1.00 89.19 83 ASP A O 1
ATOM 662 N N . PRO A 1 84 ? -6.094 8.918 18.883 1.00 86.31 84 PRO A N 1
ATOM 663 C CA . PRO A 1 84 ? -6.978 8.893 17.715 1.00 86.31 84 PRO A CA 1
ATOM 664 C C . PRO A 1 84 ? -7.019 10.199 16.908 1.00 86.31 84 PRO A C 1
ATOM 666 O O . PRO A 1 84 ? -7.191 10.153 15.688 1.00 86.31 84 PRO A O 1
ATOM 669 N N . ASP A 1 85 ? -6.895 11.352 17.569 1.00 85.06 85 ASP A N 1
ATOM 670 C CA . ASP A 1 85 ? -6.960 12.655 16.910 1.00 85.06 85 ASP A CA 1
ATOM 671 C C . ASP A 1 85 ? -5.677 12.985 16.138 1.00 85.06 85 ASP A C 1
ATOM 673 O O . ASP A 1 85 ? -5.775 13.605 15.081 1.00 85.06 85 ASP A O 1
ATOM 677 N N . GLU A 1 86 ? -4.515 12.480 16.570 1.00 81.62 86 GLU A N 1
ATOM 678 C CA . GLU A 1 86 ? -3.253 12.559 15.809 1.00 81.62 86 GLU A CA 1
ATOM 679 C C . GLU A 1 86 ? -3.339 11.734 14.516 1.00 81.62 86 GLU A C 1
ATOM 681 O O . GLU A 1 86 ? -2.874 12.146 13.459 1.00 81.62 86 GLU A O 1
ATOM 686 N N . ILE A 1 87 ? -4.031 10.591 14.551 1.00 83.06 87 ILE A N 1
ATOM 687 C CA . ILE A 1 87 ? -4.304 9.807 13.336 1.00 83.06 87 ILE A CA 1
ATOM 688 C C . ILE A 1 87 ? -5.288 10.556 12.423 1.00 83.06 87 ILE A C 1
ATOM 690 O O . ILE A 1 87 ? -5.213 10.436 11.202 1.00 83.06 87 ILE A O 1
ATOM 694 N N . ARG A 1 88 ? -6.223 11.331 12.993 1.00 75.62 88 ARG A N 1
ATOM 695 C CA . ARG A 1 88 ? -7.264 12.056 12.248 1.00 75.62 88 ARG A CA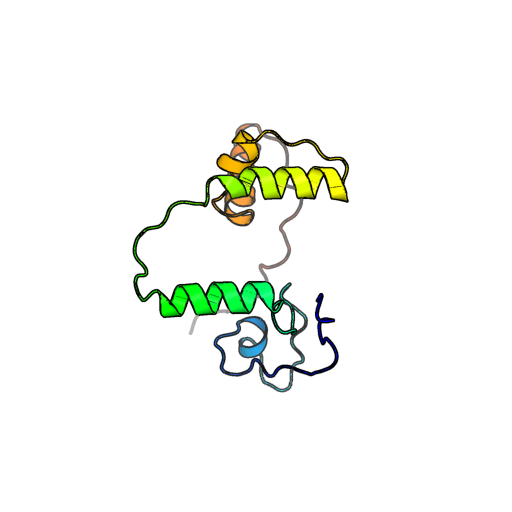 1
ATOM 696 C C . ARG A 1 88 ? -6.790 13.371 11.628 1.00 75.62 88 ARG A C 1
ATOM 698 O O . ARG A 1 88 ? -7.353 13.788 10.617 1.00 75.62 88 ARG A O 1
ATOM 705 N N . SER A 1 89 ? -5.791 14.034 12.193 1.00 62.66 89 SER A N 1
ATOM 706 C CA . SER A 1 89 ? -5.239 15.270 11.629 1.00 62.66 89 SER A CA 1
ATOM 707 C C . SER A 1 89 ? -4.322 15.032 10.425 1.00 62.66 89 SER A C 1
ATOM 709 O O . SER A 1 89 ? -4.245 15.887 9.543 1.00 62.66 89 SER A O 1
ATOM 711 N N . ASP A 1 90 ? -3.707 13.850 10.345 1.00 58.84 90 ASP A N 1
ATOM 712 C CA . ASP A 1 90 ? -2.512 13.591 9.522 1.00 58.84 90 ASP A CA 1
ATOM 713 C C . ASP A 1 90 ? -2.823 12.844 8.201 1.00 58.84 90 ASP A C 1
ATOM 715 O O . ASP A 1 90 ? -1.964 12.314 7.497 1.00 58.84 90 ASP A O 1
ATOM 719 N N . TRP A 1 91 ? -4.094 12.805 7.786 1.00 60.44 91 TRP A N 1
ATOM 720 C CA . TRP A 1 91 ? -4.515 12.055 6.590 1.00 60.44 91 TRP A CA 1
ATOM 721 C C . TRP A 1 91 ? -4.007 12.619 5.250 1.00 60.44 91 TRP A C 1
ATOM 723 O O . TRP A 1 91 ? -4.219 11.993 4.210 1.00 60.44 91 TRP A O 1
ATOM 733 N N . GLN A 1 92 ? -3.379 13.801 5.221 1.00 51.75 92 GLN A N 1
ATOM 734 C CA . GLN A 1 92 ? -3.172 14.561 3.979 1.00 51.75 92 GLN A CA 1
ATOM 735 C C . GLN A 1 92 ? -1.833 14.371 3.262 1.00 51.75 92 GLN A C 1
ATOM 737 O O . GLN A 1 92 ? -1.664 14.995 2.220 1.00 51.75 92 GLN A O 1
ATOM 742 N N . ASN A 1 93 ? -0.967 13.458 3.715 1.00 54.81 93 ASN A N 1
ATOM 743 C CA . ASN A 1 93 ? 0.321 13.021 3.140 1.00 54.81 93 ASN A CA 1
ATOM 744 C C . ASN A 1 93 ? 1.499 13.373 4.064 1.00 54.81 93 ASN A C 1
ATOM 746 O O . ASN A 1 93 ? 1.768 14.540 4.346 1.00 54.81 93 ASN A O 1
ATOM 750 N N . ILE A 1 94 ? 2.343 12.375 4.339 1.00 58.59 94 ILE A N 1
ATOM 751 C CA . ILE A 1 94 ? 3.631 12.546 5.038 1.00 58.59 94 ILE A CA 1
ATOM 752 C C . ILE A 1 94 ? 4.510 13.616 4.354 1.00 58.59 94 ILE A C 1
ATOM 754 O O . ILE A 1 94 ? 5.240 14.362 5.001 1.00 58.59 94 ILE A O 1
ATOM 758 N N . LEU A 1 95 ? 4.439 13.741 3.022 1.00 52.34 95 LEU A N 1
ATOM 759 C CA . LEU A 1 95 ? 5.206 14.748 2.274 1.00 52.34 95 LEU A CA 1
ATOM 760 C C . LEU A 1 95 ? 4.683 16.180 2.473 1.00 52.34 95 LEU A C 1
ATOM 762 O O . LEU A 1 95 ? 5.483 17.120 2.526 1.00 52.34 95 LEU A O 1
ATOM 766 N N . SER A 1 96 ? 3.364 16.367 2.592 1.00 55.59 96 SER A N 1
ATOM 767 C CA . SER A 1 96 ? 2.811 17.681 2.942 1.00 55.59 96 SER A CA 1
ATOM 768 C C . SER A 1 96 ? 3.126 18.047 4.386 1.00 55.59 96 SER A C 1
ATOM 770 O O . SER A 1 96 ? 3.400 19.213 4.659 1.00 55.59 96 SER A O 1
ATOM 772 N N . GLU A 1 97 ? 3.189 17.065 5.284 1.00 55.69 97 GLU A N 1
ATOM 773 C CA . GLU A 1 97 ? 3.597 17.277 6.674 1.00 55.69 97 GLU A CA 1
ATOM 774 C C . GLU A 1 97 ? 5.058 17.697 6.777 1.00 55.69 97 GLU A C 1
ATOM 776 O O . GLU A 1 97 ? 5.344 18.718 7.389 1.00 55.69 97 GLU A O 1
ATOM 781 N N . LEU A 1 98 ? 5.985 17.015 6.094 1.00 55.00 98 LEU A N 1
ATOM 782 C CA . LEU A 1 98 ? 7.391 17.436 6.066 1.00 55.00 98 LEU A CA 1
ATOM 783 C C . LEU A 1 98 ? 7.558 18.852 5.496 1.00 55.00 98 LEU A C 1
ATOM 785 O O . LEU A 1 98 ? 8.380 19.631 5.988 1.00 55.00 98 LEU A O 1
ATOM 789 N N . SER A 1 99 ? 6.745 19.218 4.503 1.00 55.31 99 SER A N 1
ATOM 790 C CA . SER A 1 99 ? 6.718 20.581 3.958 1.00 55.31 99 SER A CA 1
ATOM 791 C C . SER A 1 99 ? 6.178 21.594 4.982 1.00 55.31 99 SER A C 1
ATOM 793 O O . SER A 1 99 ? 6.736 22.682 5.130 1.00 55.31 99 SER A O 1
ATOM 795 N N . GLY A 1 100 ? 5.136 21.228 5.736 1.00 51.22 100 GLY A N 1
ATOM 796 C CA . GLY A 1 100 ? 4.534 22.046 6.793 1.00 51.22 100 GLY A CA 1
ATOM 797 C C . GLY A 1 100 ? 5.431 22.218 8.024 1.00 51.22 100 GLY A C 1
ATOM 798 O O . GLY A 1 100 ? 5.632 23.341 8.490 1.00 51.22 100 GLY A O 1
ATOM 799 N N . THR A 1 101 ? 6.051 21.142 8.511 1.00 49.06 101 THR A N 1
ATOM 800 C CA . THR A 1 101 ? 7.023 21.164 9.614 1.00 49.06 101 THR A CA 1
ATOM 801 C C . THR A 1 101 ? 8.261 21.976 9.240 1.00 49.06 101 THR A C 1
ATOM 803 O O . THR A 1 101 ? 8.754 22.744 10.066 1.00 49.06 101 THR A O 1
ATOM 806 N N . THR A 1 102 ? 8.720 21.901 7.984 1.00 46.03 102 THR A N 1
ATOM 807 C CA . THR A 1 102 ? 9.802 22.769 7.485 1.00 46.03 102 THR A CA 1
ATOM 808 C C . THR A 1 102 ? 9.443 24.250 7.643 1.00 46.03 102 THR A C 1
ATOM 810 O O . THR A 1 102 ? 10.284 25.039 8.071 1.00 46.03 102 THR A O 1
ATOM 813 N N . LEU A 1 103 ? 8.189 24.640 7.382 1.00 38.66 103 LEU A N 1
ATOM 814 C CA . LEU A 1 103 ? 7.743 26.026 7.550 1.00 38.66 103 LEU A CA 1
ATOM 815 C C . LEU A 1 103 ? 7.716 26.457 9.030 1.00 38.66 103 LEU A C 1
ATOM 817 O O . LEU A 1 103 ? 8.150 27.562 9.357 1.00 38.66 103 LEU A O 1
ATOM 821 N N . ILE A 1 104 ? 7.272 25.579 9.935 1.00 39.88 104 ILE A N 1
ATOM 822 C CA . ILE A 1 104 ? 7.158 25.872 11.376 1.00 39.88 104 ILE A CA 1
ATOM 823 C C . ILE A 1 104 ? 8.537 26.007 12.043 1.00 39.88 104 ILE A C 1
ATOM 825 O O . ILE A 1 104 ? 8.717 26.860 12.910 1.00 39.88 104 ILE A O 1
ATOM 829 N N . VAL A 1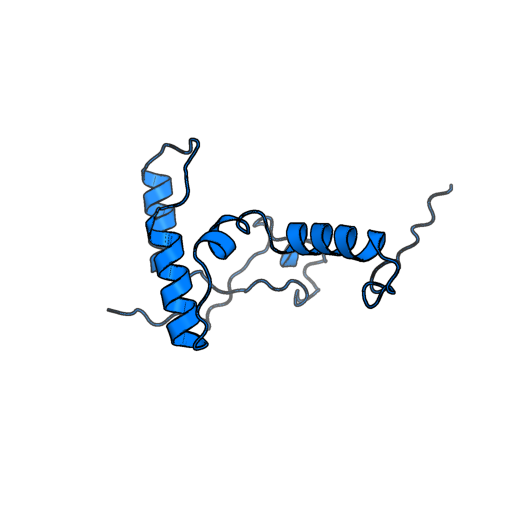 105 ? 9.543 25.240 11.610 1.00 47.94 105 VAL A N 1
ATOM 830 C CA . VAL A 1 105 ? 10.909 25.331 12.167 1.00 47.94 105 VAL A CA 1
ATOM 831 C C . VAL A 1 105 ? 11.642 26.601 11.697 1.00 47.94 105 VAL A C 1
ATOM 833 O O . VAL A 1 105 ? 12.534 27.098 12.385 1.00 47.94 105 VAL A O 1
ATOM 836 N N . THR A 1 106 ? 11.230 27.207 10.576 1.00 49.81 106 THR A N 1
ATOM 837 C CA . THR A 1 106 ? 11.880 28.423 10.049 1.00 49.81 106 THR A CA 1
ATOM 838 C C . THR A 1 106 ? 11.484 29.735 10.734 1.00 49.81 106 THR A C 1
ATOM 840 O O . THR A 1 106 ? 12.234 30.705 10.624 1.00 49.81 106 THR A O 1
ATOM 843 N N . SER A 1 107 ? 10.379 29.798 11.487 1.00 44.25 107 SER A N 1
ATOM 844 C CA . SER A 1 107 ? 9.955 31.043 12.155 1.00 44.25 107 SER A CA 1
ATOM 845 C C . SER A 1 107 ? 10.705 31.348 13.460 1.00 44.25 107 SER A C 1
ATOM 847 O O . SER A 1 107 ? 10.672 32.489 13.910 1.00 44.25 107 SER A O 1
ATOM 849 N N . ASN A 1 108 ? 11.445 30.379 14.020 1.00 45.03 108 ASN A N 1
ATOM 850 C CA . ASN A 1 108 ? 12.199 30.530 15.274 1.00 45.03 108 ASN A CA 1
ATOM 851 C C . ASN A 1 108 ? 13.700 30.192 15.155 1.00 45.03 108 ASN A C 1
ATOM 853 O O . ASN A 1 108 ? 14.325 29.756 16.119 1.00 45.03 108 ASN A O 1
ATOM 857 N N . GLY A 1 109 ? 14.307 30.436 13.988 1.00 44.44 109 GLY A N 1
ATOM 858 C CA . GLY A 1 109 ? 15.752 30.689 13.894 1.00 44.44 109 GLY A CA 1
ATOM 859 C C . GLY A 1 109 ? 16.706 29.540 14.249 1.00 44.44 109 GLY A C 1
ATOM 860 O O . GLY A 1 109 ? 17.845 29.820 14.621 1.00 44.44 109 GLY A O 1
ATOM 861 N N . ILE A 1 110 ? 16.306 28.269 14.116 1.00 36.19 110 ILE A N 1
ATOM 862 C CA . ILE A 1 110 ? 17.212 27.125 14.324 1.00 36.19 110 ILE A CA 1
ATOM 863 C C . ILE A 1 110 ? 17.430 26.356 13.010 1.00 36.19 110 ILE A C 1
ATOM 865 O O . ILE A 1 110 ? 16.515 25.815 12.400 1.00 36.19 110 ILE A O 1
ATOM 869 N N . ALA A 1 111 ? 18.697 26.399 12.597 1.00 34.34 111 ALA A N 1
ATOM 870 C CA . ALA A 1 111 ? 19.411 25.787 11.479 1.00 34.34 111 ALA A CA 1
ATOM 871 C C . ALA A 1 111 ? 18.764 24.626 10.686 1.00 34.34 111 ALA A C 1
ATOM 873 O O . ALA A 1 111 ? 18.463 23.555 11.207 1.00 34.34 111 ALA A O 1
ATOM 874 N N . ARG A 1 112 ? 18.756 24.828 9.358 1.00 41.53 112 ARG A N 1
ATOM 875 C CA . ARG A 1 112 ? 18.728 23.824 8.278 1.00 41.53 112 ARG A CA 1
ATOM 876 C C . ARG A 1 112 ? 19.695 22.663 8.563 1.00 41.53 112 ARG A C 1
ATOM 878 O O . ARG A 1 112 ? 20.902 22.888 8.635 1.00 41.53 112 ARG A O 1
ATOM 885 N N . PHE A 1 113 ? 19.198 21.428 8.578 1.00 36.47 113 PHE A N 1
ATOM 886 C CA . PHE A 1 113 ? 20.015 20.242 8.316 1.00 36.47 113 PHE A CA 1
ATOM 887 C C . PHE A 1 113 ? 19.235 19.276 7.413 1.00 36.47 113 PHE A C 1
ATOM 889 O O . PHE A 1 113 ? 18.125 18.880 7.746 1.00 36.47 113 PHE A O 1
ATOM 896 N N . LEU A 1 114 ? 19.860 18.919 6.285 1.00 36.66 114 LEU A N 1
ATOM 897 C CA . LEU A 1 114 ? 19.497 17.863 5.326 1.00 36.66 114 LEU A CA 1
ATOM 898 C C . LEU A 1 114 ? 18.305 18.118 4.390 1.00 36.66 114 LEU A C 1
ATOM 900 O O . LEU A 1 114 ? 17.220 17.590 4.583 1.00 36.66 114 LEU A O 1
ATOM 904 N N . LEU A 1 115 ? 18.584 18.833 3.296 1.00 32.72 115 LEU A N 1
ATOM 905 C CA . LEU A 1 115 ? 18.147 18.487 1.934 1.00 32.72 115 LEU A CA 1
ATOM 906 C C . LEU A 1 115 ? 18.987 19.329 0.965 1.00 32.72 115 LEU A C 1
ATOM 908 O O . LEU A 1 115 ? 18.585 20.396 0.512 1.00 32.72 115 LEU A O 1
ATOM 912 N N . ASP A 1 116 ? 20.213 18.866 0.738 1.00 30.69 116 ASP A N 1
ATOM 913 C CA . ASP A 1 116 ? 21.058 19.299 -0.376 1.00 30.69 116 ASP A CA 1
ATOM 914 C C . ASP A 1 116 ? 21.558 18.040 -1.092 1.00 30.69 116 ASP A C 1
ATOM 916 O O . ASP A 1 116 ? 22.723 17.663 -1.042 1.00 30.69 116 ASP A O 1
ATOM 920 N N . VAL A 1 117 ? 20.602 17.287 -1.637 1.00 39.00 117 VAL A N 1
ATOM 921 C CA . VAL A 1 117 ? 20.844 16.227 -2.618 1.00 39.00 117 VAL A CA 1
ATOM 922 C C . VAL A 1 117 ? 19.695 16.304 -3.611 1.00 39.00 117 VAL A C 1
ATOM 924 O O . VAL A 1 117 ? 18.673 15.652 -3.417 1.00 39.00 117 VAL A O 1
ATOM 927 N N . ALA A 1 118 ? 19.863 17.170 -4.613 1.00 35.12 118 ALA A N 1
ATOM 928 C CA . ALA A 1 118 ? 19.293 17.111 -5.967 1.00 35.12 118 ALA A CA 1
ATOM 929 C C . ALA A 1 118 ? 18.994 18.515 -6.520 1.00 35.12 118 ALA A C 1
ATOM 931 O O . ALA A 1 118 ? 17.877 18.792 -6.934 1.00 35.12 118 ALA A O 1
ATOM 932 N N . ASP A 1 119 ? 20.006 19.378 -6.576 1.00 35.72 119 ASP A N 1
ATOM 933 C CA . ASP A 1 119 ? 20.076 20.397 -7.625 1.00 35.72 119 ASP A CA 1
ATOM 934 C C . ASP A 1 119 ? 21.405 20.205 -8.353 1.00 35.72 119 ASP A C 1
ATOM 936 O O . ASP A 1 119 ? 22.398 20.896 -8.144 1.00 35.72 119 ASP A O 1
ATOM 940 N N . ASN A 1 120 ? 21.448 19.166 -9.181 1.00 41.53 120 ASN A N 1
ATOM 941 C CA . ASN A 1 120 ? 22.435 19.093 -10.241 1.00 41.53 120 ASN A CA 1
ATOM 942 C C . ASN A 1 120 ? 21.739 18.516 -11.463 1.00 41.53 120 ASN A C 1
ATOM 944 O O . ASN A 1 120 ? 21.632 17.306 -11.603 1.00 41.53 120 ASN A O 1
ATOM 948 N N . ASP A 1 121 ? 21.165 19.418 -12.249 1.00 38.22 121 ASP A N 1
ATOM 949 C CA . ASP A 1 121 ? 21.229 19.391 -13.706 1.00 38.22 121 ASP A CA 1
ATOM 950 C C . ASP A 1 121 ? 20.858 20.797 -14.180 1.00 38.22 121 ASP A C 1
ATOM 952 O O . ASP A 1 121 ? 19.723 21.108 -14.548 1.00 38.22 121 ASP A O 1
ATOM 956 N N . GLY A 1 122 ? 21.860 21.679 -14.119 1.00 33.03 122 GLY A N 1
ATOM 957 C CA . GLY A 1 122 ? 21.871 22.930 -14.860 1.00 33.03 122 GLY A CA 1
ATOM 958 C C . GLY A 1 122 ? 21.785 22.623 -16.350 1.00 33.03 122 GLY A C 1
ATOM 959 O O . GLY A 1 122 ? 22.795 22.501 -17.036 1.00 33.03 122 GLY A O 1
ATOM 960 N N . VAL A 1 123 ? 20.559 22.480 -16.847 1.00 38.25 123 VAL A N 1
ATOM 961 C CA . VAL A 1 123 ? 20.259 22.542 -18.271 1.00 38.25 123 VAL A CA 1
ATOM 962 C C . VAL A 1 123 ? 20.481 23.988 -18.691 1.00 38.25 123 VAL A C 1
ATOM 964 O O . VAL A 1 123 ? 19.645 24.862 -18.455 1.00 38.25 123 VAL A O 1
ATOM 967 N N . ASP A 1 124 ? 21.637 24.226 -19.300 1.00 34.41 124 ASP A N 1
ATOM 968 C CA . ASP A 1 124 ? 21.942 25.443 -20.033 1.00 34.41 124 ASP A CA 1
ATOM 969 C C . ASP A 1 124 ? 20.895 25.623 -21.146 1.00 34.41 124 ASP A C 1
ATOM 971 O O . ASP A 1 124 ? 20.891 2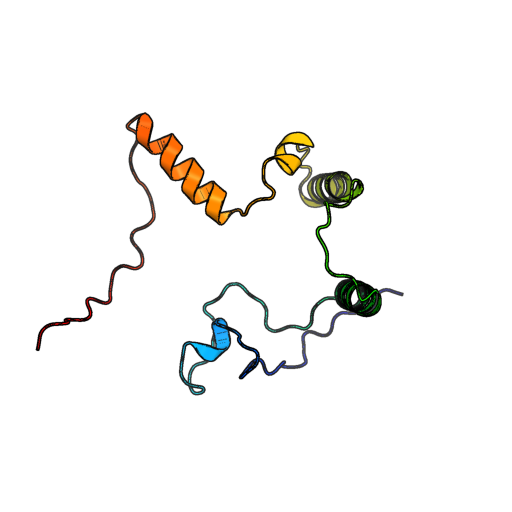4.937 -22.168 1.00 34.41 124 ASP A O 1
ATOM 975 N N . ARG A 1 125 ? 19.921 26.502 -20.898 1.00 42.47 125 ARG A N 1
ATOM 976 C CA . ARG A 1 125 ? 18.997 27.014 -21.911 1.00 42.47 125 ARG A CA 1
ATOM 977 C C . ARG A 1 125 ? 19.390 28.442 -22.248 1.00 42.47 125 ARG A C 1
ATOM 979 O O . ARG A 1 125 ? 18.705 29.368 -21.814 1.00 42.47 125 ARG A O 1
ATOM 986 N N . LYS A 1 126 ? 20.415 28.616 -23.083 1.00 31.28 126 LYS A N 1
ATOM 987 C CA . LYS A 1 126 ? 20.513 29.747 -24.015 1.00 31.28 126 LYS A CA 1
ATOM 988 C C . LYS A 1 126 ? 21.233 29.326 -25.303 1.00 31.28 126 LYS A C 1
ATOM 990 O O . LYS A 1 126 ? 22.428 29.099 -25.266 1.00 31.28 126 LYS A O 1
ATOM 995 N N . LEU A 1 127 ? 20.439 29.295 -26.382 1.00 34.53 127 LEU A N 1
ATOM 996 C CA . LEU A 1 127 ? 20.764 29.469 -27.812 1.00 34.53 127 LEU A CA 1
ATOM 997 C C . LEU A 1 127 ? 21.986 28.737 -28.388 1.00 34.53 127 LEU A C 1
ATOM 999 O O . LEU A 1 127 ? 23.124 29.180 -28.138 1.00 34.53 127 LEU A O 1
#

Sequence (127 aa):
MSQTPDFGEPVDRHGTGSSKFNKYPSSVIPLWVADMDFRIAPPIAQVLHDRVDHGVFGYGDPADELVDVIQARLQKRYDWSVDPDEIRSDWQNILSELSGTTLIVTSNGIARFLLDVADNDGVDRKL

Radius of gyration: 20.99 Å; chains: 1; bounding box: 43×51×50 Å

Foldseek 3Di:
DQDDFDPPDFDDCPPVPDPQCPVDPNVDDRDDDPDDRGDDGPVVVVVVVVVVVVVDDDDDDDDPCPLVVVQVVCCVPPVDHDDSVVVVVPPPDPVVVVVVVVVVVVVPDDDDDDDPPDDPDPPDPDD